Protein AF-S8DU11-F1 (afdb_monomer)

Structure (mmCIF, N/CA/C/O backbone):
data_AF-S8DU11-F1
#
_entry.id   AF-S8DU11-F1
#
loop_
_atom_site.group_PDB
_atom_site.id
_atom_site.type_symbol
_atom_site.label_atom_id
_atom_site.label_alt_id
_atom_site.label_comp_id
_atom_site.label_asym_id
_atom_site.label_entity_id
_atom_sit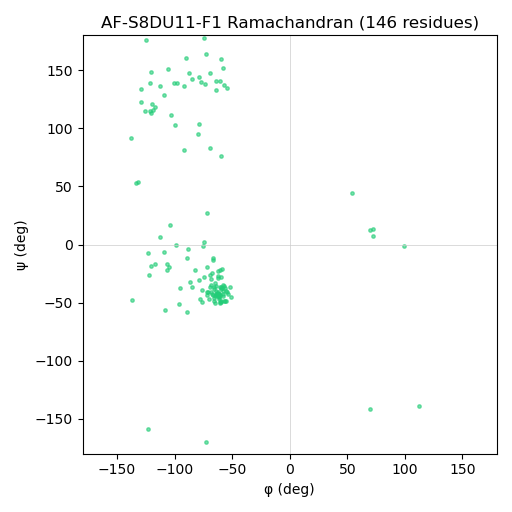e.label_seq_id
_atom_site.pdbx_PDB_ins_code
_atom_site.Cartn_x
_atom_site.Cartn_y
_atom_site.Cartn_z
_atom_site.occupancy
_atom_site.B_iso_or_equiv
_atom_site.auth_seq_id
_atom_site.auth_comp_id
_atom_site.auth_asym_id
_atom_site.auth_atom_id
_atom_site.pdbx_PDB_model_num
ATOM 1 N N . GLN A 1 1 ? -20.259 3.352 10.388 1.00 90.50 1 GLN A N 1
ATOM 2 C CA . GLN A 1 1 ? -21.588 3.498 11.006 1.00 90.50 1 GLN A CA 1
ATOM 3 C C . GLN A 1 1 ? -22.493 2.358 10.574 1.00 90.50 1 GLN A C 1
ATOM 5 O O . GLN A 1 1 ? -22.734 1.490 11.391 1.00 90.50 1 GLN A O 1
ATOM 10 N N . GLU A 1 2 ? -22.847 2.263 9.291 1.00 96.56 2 GLU A N 1
ATOM 11 C CA . GLU A 1 2 ? -23.735 1.208 8.767 1.00 96.56 2 GLU A CA 1
ATOM 12 C C . GLU A 1 2 ? -23.314 -0.216 9.162 1.00 96.56 2 GLU A C 1
ATOM 14 O O . GLU A 1 2 ? -24.133 -0.987 9.644 1.00 96.56 2 GLU A O 1
ATOM 19 N N . LEU A 1 3 ? -22.019 -0.550 9.061 1.00 96.88 3 LEU A N 1
ATOM 20 C CA . LEU A 1 3 ? -21.511 -1.850 9.525 1.00 96.88 3 LEU A CA 1
ATOM 21 C C . LEU A 1 3 ? -21.788 -2.094 11.016 1.00 96.88 3 LEU A C 1
ATOM 23 O O . LEU A 1 3 ? -22.135 -3.206 11.402 1.00 96.88 3 LEU A O 1
ATOM 27 N N . TYR A 1 4 ? -21.644 -1.071 11.859 1.00 97.44 4 TYR A N 1
ATOM 28 C CA . TYR A 1 4 ? -21.945 -1.166 13.287 1.00 97.44 4 TYR A CA 1
ATOM 29 C C . TYR A 1 4 ? -23.446 -1.341 13.536 1.00 97.44 4 TYR A C 1
ATOM 31 O O . TYR A 1 4 ? -23.832 -2.168 14.367 1.00 97.44 4 TYR A O 1
ATOM 39 N N . ASP A 1 5 ? -24.282 -0.621 12.791 1.00 97.19 5 ASP A N 1
ATOM 40 C CA . ASP A 1 5 ? -25.741 -0.733 12.872 1.00 97.19 5 ASP A CA 1
ATOM 41 C C . ASP A 1 5 ? -26.214 -2.123 12.410 1.00 97.19 5 ASP A C 1
ATOM 43 O O . ASP A 1 5 ? -27.122 -2.698 13.004 1.00 97.19 5 ASP A O 1
ATOM 47 N N . ALA A 1 6 ? -25.510 -2.727 11.448 1.00 98.12 6 ALA A N 1
ATOM 48 C CA . ALA A 1 6 ? -25.681 -4.116 11.018 1.00 98.12 6 ALA A CA 1
ATOM 49 C C . ALA A 1 6 ? -25.105 -5.162 12.003 1.00 98.12 6 ALA A C 1
ATOM 51 O O . ALA A 1 6 ? -25.139 -6.359 11.727 1.00 98.12 6 ALA A O 1
ATOM 52 N N . GLY A 1 7 ? -24.564 -4.740 13.151 1.00 97.75 7 GLY A N 1
ATOM 53 C CA . GLY A 1 7 ? -24.076 -5.628 14.213 1.00 97.75 7 GLY A CA 1
ATOM 54 C C . GLY A 1 7 ? -22.562 -5.856 14.240 1.00 97.75 7 GLY A C 1
ATOM 55 O O . GLY A 1 7 ? -22.065 -6.514 15.154 1.00 97.75 7 GLY A O 1
ATOM 56 N N . CYS A 1 8 ? -21.790 -5.286 13.310 1.00 97.50 8 CYS A N 1
ATOM 57 C CA . CYS A 1 8 ? -20.333 -5.383 13.349 1.00 97.50 8 CYS A CA 1
ATOM 58 C C . CYS A 1 8 ? -19.779 -4.681 14.598 1.00 97.50 8 CYS A C 1
ATOM 60 O O . CYS A 1 8 ? -20.158 -3.555 14.936 1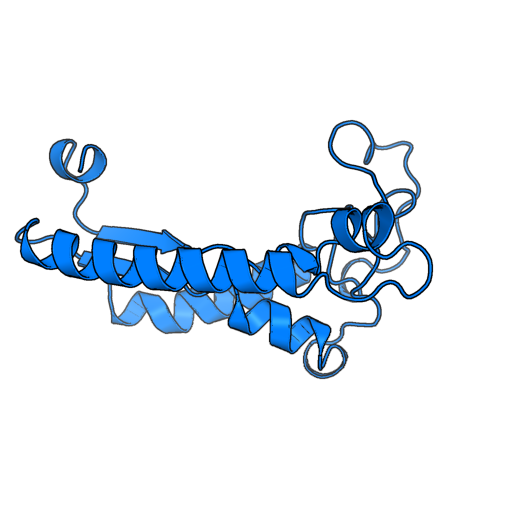.00 97.50 8 CYS A O 1
ATOM 62 N N . ARG A 1 9 ? -18.867 -5.343 15.312 1.00 96.62 9 ARG A N 1
ATOM 63 C CA . ARG A 1 9 ? -18.194 -4.767 16.487 1.00 96.62 9 ARG A CA 1
ATOM 64 C C . ARG A 1 9 ? -16.686 -4.701 16.347 1.00 96.62 9 ARG A C 1
ATOM 66 O O . ARG A 1 9 ? -16.087 -3.901 17.041 1.00 96.62 9 ARG A O 1
ATOM 73 N N . LYS A 1 10 ? -16.076 -5.454 15.434 1.00 96.38 10 LYS A N 1
ATOM 74 C CA . LYS A 1 10 ? -14.632 -5.412 15.180 1.00 96.38 10 LYS A CA 1
ATOM 75 C C . LYS A 1 10 ? -14.396 -4.981 13.742 1.00 96.38 10 LYS A C 1
ATOM 77 O O . LYS A 1 10 ? -14.801 -5.677 12.818 1.00 96.38 10 LYS A O 1
ATOM 82 N N . MET A 1 11 ? -13.778 -3.822 13.561 1.00 95.56 11 MET A N 1
ATOM 83 C CA . MET A 1 11 ? -13.565 -3.198 12.261 1.00 95.56 11 MET A CA 1
ATOM 84 C C . MET A 1 11 ? -12.102 -2.811 12.114 1.00 95.56 11 MET A C 1
ATOM 86 O O . MET A 1 11 ? -11.497 -2.218 13.004 1.00 95.56 11 MET A O 1
ATOM 90 N N . VAL A 1 12 ? -11.544 -3.136 10.959 1.00 95.19 12 VAL A N 1
ATOM 91 C CA . VAL A 1 12 ? -10.175 -2.800 10.591 1.00 95.19 12 VAL A CA 1
ATOM 92 C C . VAL A 1 12 ? -10.260 -1.927 9.350 1.00 95.19 12 VAL A C 1
ATOM 94 O O . VAL A 1 12 ? -10.837 -2.339 8.347 1.00 95.19 12 VAL A O 1
ATOM 97 N N . V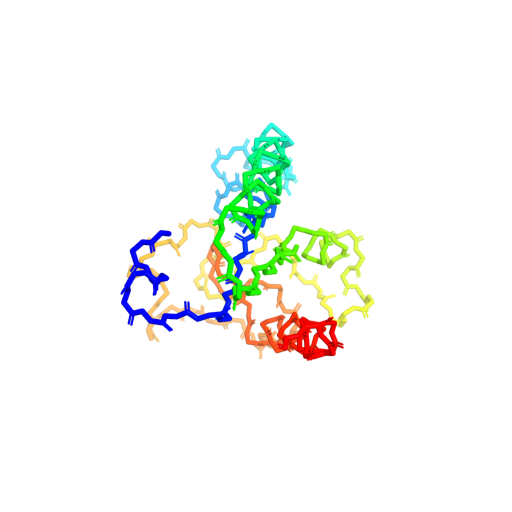AL A 1 13 ? -9.734 -0.708 9.429 1.00 96.50 13 VAL A N 1
ATOM 98 C CA . VAL A 1 13 ? -9.846 0.292 8.364 1.00 96.50 13 VAL A CA 1
ATOM 99 C C . VAL A 1 13 ? -8.450 0.693 7.915 1.00 96.50 13 VAL A C 1
ATOM 101 O O . VAL A 1 13 ? -7.675 1.264 8.686 1.00 96.50 13 VAL A O 1
ATOM 104 N N . ALA A 1 14 ? -8.120 0.378 6.667 1.00 95.94 14 ALA A N 1
ATOM 105 C CA . ALA A 1 14 ? -6.846 0.747 6.072 1.00 95.94 14 ALA A CA 1
ATOM 106 C C . ALA A 1 14 ? -6.828 2.212 5.621 1.00 95.94 14 ALA A C 1
ATOM 108 O O . ALA A 1 14 ? -7.833 2.747 5.151 1.00 95.94 14 ALA A O 1
ATOM 109 N N . GLY A 1 15 ? -5.668 2.851 5.774 1.00 97.19 15 GLY A N 1
ATOM 110 C CA . GLY A 1 15 ? -5.365 4.118 5.112 1.00 97.19 15 GLY A CA 1
ATOM 111 C C . GLY A 1 15 ? -5.112 3.951 3.613 1.00 97.19 15 GLY A C 1
ATOM 112 O O . GLY A 1 15 ? -5.316 2.885 3.041 1.00 97.19 15 GLY A O 1
ATOM 113 N N . LEU A 1 16 ? -4.628 5.011 2.980 1.00 98.00 16 LEU A N 1
ATOM 114 C CA . LEU A 1 16 ? -4.104 5.001 1.622 1.00 98.00 16 LEU A CA 1
ATOM 115 C C . LEU A 1 16 ? -2.625 4.579 1.607 1.00 98.00 16 LEU A C 1
ATOM 117 O O . LEU A 1 16 ? -1.869 4.989 2.497 1.00 98.00 16 LEU A O 1
ATOM 121 N N . PRO A 1 17 ? -2.198 3.803 0.595 1.00 97.19 17 PRO A N 1
ATOM 122 C CA . PRO A 1 17 ? -0.790 3.490 0.346 1.00 97.19 17 PRO A CA 1
ATOM 123 C C . PRO A 1 17 ? -0.051 4.702 -0.266 1.00 97.19 17 PRO A C 1
ATOM 125 O O . PRO A 1 17 ? -0.686 5.731 -0.517 1.00 97.19 17 PRO A O 1
ATOM 128 N N . PRO A 1 18 ? 1.273 4.635 -0.525 1.00 97.81 18 PRO A N 1
ATOM 129 C CA . PRO A 1 18 ? 1.991 5.700 -1.231 1.00 97.81 18 PRO A CA 1
ATOM 130 C C . PRO A 1 18 ? 1.588 5.772 -2.709 1.00 97.81 18 PRO A C 1
ATOM 132 O O . PRO A 1 18 ? 2.246 5.206 -3.583 1.00 97.81 18 PRO A O 1
ATOM 135 N N . LEU A 1 19 ? 0.479 6.462 -2.984 1.00 97.00 19 LEU A N 1
ATOM 136 C CA . LEU A 1 19 ? -0.120 6.568 -4.318 1.00 97.00 19 LEU A CA 1
ATOM 137 C C . LEU A 1 19 ? 0.874 7.085 -5.365 1.00 97.00 19 LEU A C 1
ATOM 139 O O . LEU A 1 19 ? 0.945 6.536 -6.461 1.00 97.00 19 LEU A O 1
ATOM 143 N N . GLY A 1 20 ? 1.694 8.076 -5.004 1.00 97.50 20 GLY A N 1
ATOM 144 C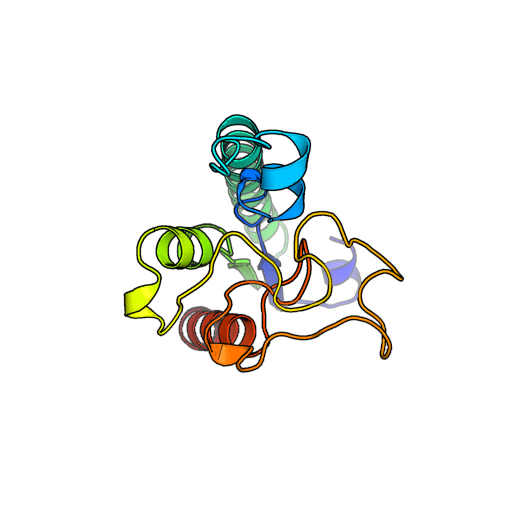 CA . GLY A 1 20 ? 2.668 8.692 -5.906 1.00 97.50 20 GLY A CA 1
ATOM 145 C C . GLY A 1 20 ? 3.796 7.767 -6.348 1.00 97.50 20 GLY A C 1
ATOM 146 O O . GLY A 1 20 ? 4.516 8.099 -7.284 1.00 97.50 20 GLY A O 1
ATOM 147 N N . CYS A 1 21 ? 3.956 6.614 -5.700 1.00 97.50 21 CYS A N 1
ATOM 148 C CA . CYS A 1 21 ? 4.967 5.625 -6.051 1.00 97.50 21 CYS A CA 1
ATOM 149 C C . CYS A 1 21 ? 4.429 4.464 -6.900 1.00 97.50 21 CYS A C 1
ATOM 151 O O . CYS A 1 21 ? 5.196 3.569 -7.248 1.00 97.50 21 CYS A O 1
ATOM 153 N N . MET A 1 22 ? 3.133 4.440 -7.227 1.00 95.62 22 MET A N 1
ATOM 154 C CA . MET A 1 22 ? 2.578 3.405 -8.104 1.00 95.62 22 MET A CA 1
ATOM 155 C C . MET A 1 22 ? 3.184 3.514 -9.511 1.00 95.62 22 MET A C 1
ATOM 157 O O . MET A 1 22 ? 3.311 4.637 -10.011 1.00 95.62 22 MET A O 1
ATOM 161 N N . PRO A 1 23 ? 3.492 2.396 -10.199 1.00 94.94 23 PRO A N 1
ATOM 162 C CA . PRO A 1 23 ? 4.106 2.441 -11.525 1.00 94.94 23 PRO A CA 1
ATOM 163 C C . PRO A 1 23 ? 3.363 3.327 -12.532 1.00 94.94 23 PRO A C 1
ATOM 165 O O . PRO A 1 23 ? 4.019 4.034 -13.298 1.00 94.94 23 PRO A O 1
ATOM 168 N N . ILE A 1 24 ? 2.024 3.358 -12.487 1.00 93.06 24 ILE A N 1
ATOM 169 C CA . ILE A 1 24 ? 1.205 4.244 -13.329 1.00 93.06 24 ILE A CA 1
ATOM 170 C C . ILE A 1 24 ? 1.487 5.728 -13.082 1.00 93.06 24 ILE A C 1
ATOM 172 O O . ILE A 1 24 ? 1.645 6.490 -14.035 1.00 93.06 24 ILE A O 1
ATOM 176 N N . GLN A 1 25 ? 1.637 6.139 -11.821 1.00 94.75 25 GLN A N 1
ATOM 177 C CA . GLN A 1 25 ? 1.936 7.527 -11.466 1.00 94.75 25 GLN A CA 1
ATOM 178 C C . GLN A 1 25 ? 3.361 7.892 -11.863 1.00 94.75 25 GLN A C 1
ATOM 180 O O . GLN A 1 25 ? 3.584 8.946 -12.457 1.00 94.75 25 GLN A O 1
ATOM 185 N N . LEU A 1 26 ? 4.311 6.975 -11.654 1.00 95.00 26 LEU A N 1
ATOM 186 C CA . LEU A 1 26 ? 5.673 7.142 -12.155 1.00 95.00 26 LEU A CA 1
ATOM 187 C C . LEU A 1 26 ? 5.685 7.322 -13.680 1.00 95.00 26 LEU A C 1
ATOM 189 O O . LEU A 1 26 ? 6.525 8.046 -14.197 1.00 95.00 26 LEU A O 1
ATOM 193 N N . THR A 1 27 ? 4.785 6.667 -14.421 1.00 92.88 27 THR A N 1
ATOM 194 C CA . THR A 1 27 ? 4.755 6.759 -15.892 1.00 92.88 27 THR A CA 1
ATOM 195 C C . THR A 1 27 ? 4.157 8.070 -16.353 1.00 92.88 27 THR A C 1
ATOM 197 O O . THR A 1 27 ? 4.734 8.740 -17.200 1.00 92.88 27 THR A O 1
ATOM 200 N N . VAL A 1 28 ? 2.999 8.427 -15.807 1.00 93.06 28 VAL A N 1
ATOM 201 C CA . VAL A 1 28 ? 2.230 9.582 -16.276 1.00 93.06 28 VAL A CA 1
ATOM 202 C C . VAL A 1 28 ? 2.852 10.890 -15.793 1.00 93.06 28 VAL A C 1
ATOM 204 O O . VAL A 1 28 ? 2.905 11.860 -16.543 1.00 93.06 28 VAL A O 1
ATOM 207 N N . MET A 1 29 ? 3.349 10.917 -14.556 1.00 95.00 29 MET A N 1
ATOM 208 C CA . MET A 1 29 ? 3.747 12.154 -13.878 1.00 95.00 29 MET A CA 1
ATOM 209 C C . MET A 1 29 ? 5.267 12.330 -13.772 1.00 95.00 29 MET A C 1
ATOM 211 O O . MET A 1 29 ? 5.736 13.455 -13.622 1.00 95.00 29 MET A O 1
ATOM 215 N N . SER A 1 30 ? 6.047 11.244 -13.852 1.00 93.06 30 SER A N 1
ATOM 216 C CA . SER A 1 30 ? 7.520 11.269 -13.809 1.00 93.06 30 SER A CA 1
ATOM 217 C C . SER A 1 30 ? 8.143 10.397 -14.918 1.00 93.06 30 SER A C 1
ATOM 219 O O . SER A 1 30 ? 8.974 9.528 -14.639 1.00 93.06 30 SER A O 1
ATOM 221 N N . PRO A 1 31 ? 7.762 10.589 -16.200 1.00 90.75 31 PRO A N 1
ATOM 222 C CA . PRO A 1 31 ? 8.103 9.662 -17.286 1.00 90.75 31 PRO A CA 1
ATOM 223 C C . PRO A 1 31 ? 9.612 9.478 -17.501 1.00 90.75 31 PRO A C 1
ATOM 225 O O . PRO A 1 31 ? 10.036 8.421 -17.962 1.00 90.75 31 PRO A O 1
ATOM 228 N N . VAL A 1 32 ? 10.418 10.490 -17.160 1.00 90.69 32 VAL A N 1
ATOM 229 C CA . VAL A 1 32 ? 11.878 10.476 -17.343 1.00 90.69 32 VAL A CA 1
ATOM 230 C C . VAL A 1 32 ? 12.592 9.901 -16.119 1.00 90.69 32 VAL A C 1
ATOM 232 O O . VAL A 1 32 ? 13.324 8.923 -16.237 1.00 90.69 32 VAL A O 1
ATOM 235 N N . LEU A 1 33 ? 12.384 10.494 -14.938 1.00 92.75 33 LEU A N 1
ATOM 236 C CA . LEU A 1 33 ? 13.125 10.130 -13.723 1.00 92.75 33 LEU A CA 1
ATOM 237 C C . LEU A 1 33 ? 12.550 8.896 -13.016 1.00 92.75 33 LEU A C 1
ATOM 239 O O . LEU A 1 33 ? 13.264 8.216 -12.275 1.00 92.75 33 LEU A O 1
ATOM 243 N N . ARG A 1 34 ? 11.274 8.566 -13.266 1.00 93.94 34 ARG A N 1
ATOM 244 C CA . ARG A 1 34 ? 10.569 7.445 -12.624 1.00 93.94 34 ARG A CA 1
ATOM 245 C C . ARG A 1 34 ? 10.656 7.545 -11.099 1.00 93.94 34 ARG A C 1
ATOM 247 O O . ARG A 1 34 ? 10.982 6.571 -10.415 1.00 93.94 34 ARG A O 1
ATOM 254 N N . GLU A 1 35 ? 10.435 8.745 -10.579 1.00 95.50 35 GLU A N 1
ATOM 255 C CA . GLU A 1 35 ? 10.473 9.063 -9.150 1.00 95.50 35 GLU A CA 1
ATOM 256 C C . GLU A 1 35 ? 9.070 9.258 -8.593 1.00 95.50 35 GLU A C 1
ATOM 258 O O . GLU A 1 35 ? 8.157 9.659 -9.320 1.00 95.50 35 GLU A O 1
ATOM 263 N N . CYS A 1 36 ? 8.907 8.958 -7.303 1.00 97.56 36 CYS A N 1
ATOM 264 C CA . CYS A 1 36 ? 7.626 9.106 -6.634 1.00 97.56 36 CYS A CA 1
ATOM 265 C C . CYS A 1 36 ? 7.111 10.544 -6.737 1.00 97.56 36 CYS A C 1
ATOM 267 O O . CYS A 1 36 ? 7.842 11.513 -6.537 1.00 97.56 36 CYS A O 1
ATOM 269 N N . VAL A 1 37 ? 5.816 10.677 -7.005 1.00 97.75 37 VAL A N 1
ATOM 270 C CA . VAL A 1 37 ? 5.139 11.972 -7.062 1.00 97.75 37 VAL A CA 1
ATOM 271 C C . VAL A 1 37 ? 4.833 12.429 -5.636 1.00 97.75 37 VAL A C 1
ATOM 273 O O . VAL A 1 37 ? 3.828 12.038 -5.038 1.00 97.75 37 VAL A O 1
ATOM 276 N N . GLU A 1 38 ? 5.713 13.251 -5.065 1.00 97.69 38 GLU A N 1
ATOM 277 C CA . GLU A 1 38 ? 5.647 13.615 -3.641 1.00 97.69 38 GLU A CA 1
ATOM 278 C C . GLU A 1 38 ? 4.369 14.362 -3.240 1.00 97.69 38 GLU A C 1
ATOM 280 O O . GLU A 1 38 ? 3.892 14.211 -2.114 1.00 97.69 38 GLU A O 1
ATOM 285 N N . THR A 1 39 ? 3.754 15.117 -4.152 1.00 97.88 39 THR A N 1
ATOM 286 C CA . THR A 1 39 ? 2.462 15.771 -3.891 1.00 97.88 39 THR A CA 1
ATOM 287 C C . THR A 1 39 ? 1.347 14.749 -3.658 1.00 97.88 39 THR A C 1
ATOM 289 O O . THR A 1 39 ? 0.609 14.869 -2.686 1.00 97.88 39 THR A O 1
ATOM 292 N N . GLN A 1 40 ? 1.287 13.673 -4.449 1.00 98.12 40 GLN A N 1
ATOM 293 C CA . GLN A 1 40 ? 0.300 12.599 -4.273 1.00 98.12 40 GLN A CA 1
ATOM 294 C C . GLN A 1 40 ? 0.552 11.781 -2.999 1.00 98.12 40 GLN A C 1
ATOM 296 O O . GLN A 1 40 ? -0.386 11.372 -2.312 1.00 98.12 40 GLN A O 1
ATOM 301 N N . ASN A 1 41 ? 1.821 11.556 -2.646 1.00 98.38 41 ASN A N 1
ATOM 302 C CA . ASN A 1 41 ? 2.164 10.940 -1.363 1.00 98.38 41 ASN A CA 1
ATOM 303 C C . ASN A 1 41 ? 1.778 11.845 -0.184 1.00 98.38 41 ASN A C 1
ATOM 305 O O . ASN A 1 41 ? 1.279 11.351 0.826 1.00 98.38 41 ASN A O 1
ATOM 309 N N . SER A 1 42 ? 1.948 13.161 -0.322 1.00 98.44 42 SER A N 1
ATOM 310 C CA . SER A 1 42 ? 1.522 14.143 0.681 1.00 98.44 42 SER A CA 1
ATOM 311 C C . SER A 1 42 ? 0.002 14.147 0.860 1.00 98.44 42 SER A C 1
ATOM 313 O O . SER A 1 42 ? -0.475 14.175 1.996 1.00 98.44 42 SER A O 1
ATOM 315 N N . ASP A 1 43 ? -0.761 14.022 -0.228 1.00 98.38 43 ASP A N 1
ATOM 316 C CA . ASP A 1 43 ? -2.219 13.873 -0.174 1.00 98.38 43 ASP A CA 1
ATOM 317 C C . ASP A 1 43 ? -2.630 12.590 0.561 1.00 98.38 43 ASP A C 1
ATOM 319 O O . ASP A 1 43 ? -3.501 12.630 1.436 1.00 98.38 43 ASP A O 1
ATOM 323 N N . ALA A 1 44 ? -1.963 11.463 0.283 1.00 98.44 44 ALA A N 1
ATOM 324 C CA . ALA A 1 44 ? -2.196 10.204 0.991 1.00 98.44 44 ALA A CA 1
ATOM 325 C C . ALA A 1 44 ? -1.900 10.330 2.498 1.00 98.44 44 ALA A C 1
ATOM 327 O O . ALA A 1 44 ? -2.705 9.902 3.329 1.00 98.44 44 ALA A O 1
ATOM 328 N N . VAL A 1 45 ? -0.794 10.982 2.874 1.00 98.50 45 VAL A N 1
ATOM 329 C CA . VAL A 1 45 ? -0.452 11.270 4.279 1.00 98.50 45 VAL A CA 1
ATOM 330 C C . VAL A 1 45 ? -1.511 12.163 4.933 1.00 98.50 45 VAL A C 1
ATOM 332 O O . VAL A 1 45 ? -1.973 11.873 6.042 1.00 98.50 45 VAL A O 1
ATOM 335 N N . GLY A 1 46 ? -1.948 13.219 4.245 1.00 98.62 46 GLY A N 1
ATOM 336 C CA . GLY A 1 46 ? -2.990 14.127 4.719 1.00 98.62 46 GLY A CA 1
ATOM 337 C C . GLY A 1 46 ? -4.332 13.422 4.936 1.00 98.62 46 GLY A C 1
ATOM 338 O O . GLY A 1 46 ? -4.966 13.605 5.981 1.00 98.62 46 GLY A O 1
ATOM 339 N N . TYR A 1 47 ? -4.745 12.578 3.988 1.00 98.69 47 TYR A N 1
ATOM 340 C CA . TYR A 1 47 ? -5.928 11.726 4.112 1.00 98.69 47 TYR A CA 1
ATOM 341 C C . TYR A 1 47 ? -5.805 10.780 5.311 1.00 98.69 47 TYR A C 1
ATOM 343 O O . TYR A 1 47 ? -6.689 10.757 6.167 1.00 98.69 47 TYR A O 1
ATOM 351 N N . ASN A 1 48 ? -4.682 10.068 5.437 1.00 98.69 48 ASN A N 1
ATOM 352 C CA . ASN A 1 48 ? -4.438 9.117 6.524 1.00 98.69 48 ASN A CA 1
ATOM 353 C C . ASN A 1 48 ? -4.494 9.779 7.904 1.00 98.69 48 ASN A C 1
ATOM 355 O O . ASN A 1 48 ? -5.046 9.208 8.846 1.00 98.69 48 ASN A O 1
ATOM 359 N N . ALA A 1 49 ? -3.979 11.003 8.034 1.00 98.56 49 ALA A N 1
ATOM 360 C CA . ALA A 1 49 ? -4.053 11.767 9.276 1.00 98.56 49 ALA A CA 1
ATOM 361 C C . ALA A 1 49 ? -5.487 12.210 9.619 1.00 98.56 49 ALA A C 1
ATOM 363 O O . ALA A 1 49 ? -5.846 12.305 10.796 1.00 98.56 49 ALA A O 1
ATOM 364 N N . LYS A 1 50 ? -6.318 12.524 8.616 1.00 98.62 50 LYS A N 1
ATOM 365 C CA . LYS A 1 50 ? -7.745 12.833 8.821 1.00 98.62 50 LYS A CA 1
ATOM 366 C C . LYS A 1 50 ? -8.532 11.571 9.179 1.00 98.62 50 LYS A C 1
ATOM 368 O O . LYS A 1 50 ? -9.314 11.602 10.126 1.00 98.62 50 LYS A O 1
ATOM 373 N N . LEU A 1 51 ? -8.267 10.460 8.491 1.00 98.56 51 LEU A N 1
ATOM 374 C CA . LEU A 1 51 ? -8.896 9.168 8.749 1.00 98.56 51 LEU A CA 1
ATOM 375 C C . LEU A 1 51 ? -8.624 8.688 10.178 1.00 98.56 51 LEU A C 1
ATOM 377 O O . LEU A 1 51 ? -9.561 8.355 10.889 1.00 98.56 51 LEU A O 1
ATOM 381 N N . GLN A 1 52 ? -7.372 8.715 10.642 1.00 98.38 52 GLN A N 1
ATOM 382 C CA . GLN A 1 52 ? -7.034 8.314 12.014 1.00 98.38 52 GLN A CA 1
ATOM 383 C C . GLN A 1 52 ? -7.789 9.131 13.075 1.00 98.38 52 GLN A C 1
ATOM 385 O O . GLN A 1 52 ? -8.311 8.567 14.041 1.00 98.38 52 GLN A O 1
ATOM 390 N N . ARG A 1 53 ? -7.894 10.453 12.879 1.00 98.38 53 ARG A N 1
ATOM 391 C CA . ARG A 1 53 ? -8.681 11.338 13.754 1.00 98.38 53 ARG A CA 1
ATOM 392 C C . ARG A 1 53 ? -10.160 10.958 13.755 1.00 98.38 53 ARG A C 1
ATOM 394 O O . ARG A 1 53 ? -10.737 10.810 14.830 1.00 98.38 53 ARG A O 1
ATOM 401 N N . LEU A 1 54 ? -10.740 10.744 12.575 1.00 97.88 54 LEU A N 1
ATOM 402 C CA . LEU A 1 54 ? -12.132 10.322 12.436 1.00 97.88 54 LEU A CA 1
ATOM 403 C C . LEU A 1 54 ? -12.382 8.976 13.127 1.00 97.88 54 LEU A C 1
ATOM 405 O O . LEU A 1 54 ? -13.283 8.881 13.948 1.00 97.88 54 LEU A O 1
ATOM 409 N N . LEU A 1 55 ? -11.553 7.961 12.870 1.00 97.31 55 LEU A N 1
ATOM 410 C CA . LEU A 1 55 ? -11.702 6.633 13.475 1.00 97.31 55 LEU A CA 1
ATOM 411 C C . LEU A 1 55 ? -11.597 6.683 15.003 1.00 97.31 55 LEU A C 1
ATOM 413 O O . LEU A 1 55 ? -12.340 5.983 15.683 1.00 97.31 55 LEU A O 1
ATOM 417 N N . THR A 1 56 ? -10.736 7.549 15.544 1.00 96.44 56 THR A N 1
ATOM 418 C CA . THR A 1 56 ? -10.621 7.769 16.995 1.00 96.44 56 THR A CA 1
ATOM 419 C C . THR A 1 56 ? -11.910 8.363 17.571 1.00 96.44 56 THR A C 1
ATOM 421 O O . THR A 1 56 ? -12.403 7.911 18.602 1.00 96.44 56 THR A O 1
ATOM 424 N N . GLN A 1 57 ? -12.501 9.350 16.892 1.00 96.62 57 GLN A N 1
ATOM 425 C CA . GLN A 1 57 ? -13.788 9.928 17.288 1.00 96.62 57 GLN A CA 1
ATOM 426 C C . GLN A 1 57 ? -14.924 8.903 17.180 1.00 96.62 57 GLN A C 1
ATOM 428 O O . GLN A 1 57 ? -15.717 8.763 18.110 1.00 96.62 57 GLN A O 1
ATOM 433 N N . THR A 1 58 ? -14.973 8.142 16.086 1.00 96.19 58 THR A N 1
ATOM 434 C CA . THR A 1 58 ? -15.974 7.094 15.860 1.00 96.19 58 THR A CA 1
ATOM 435 C C . THR A 1 58 ? -15.876 5.985 16.907 1.00 96.19 58 THR A C 1
ATOM 437 O O . THR A 1 58 ? -16.899 5.575 17.448 1.00 96.19 58 THR A O 1
ATOM 440 N N . GLN A 1 59 ? -14.668 5.545 17.267 1.00 95.25 59 GLN A N 1
ATOM 441 C CA . GLN A 1 59 ? -14.433 4.567 18.336 1.00 95.25 59 GLN A CA 1
ATOM 442 C C . GLN A 1 59 ? -15.033 5.018 19.681 1.00 95.25 59 GLN A C 1
ATOM 444 O O . GLN A 1 59 ? -15.575 4.194 20.417 1.00 95.25 59 GLN A O 1
ATOM 449 N N . ASN A 1 60 ? -14.980 6.316 19.993 1.00 95.00 60 ASN A N 1
ATOM 450 C CA . ASN A 1 60 ? -15.552 6.867 21.227 1.00 95.00 60 ASN A CA 1
ATOM 451 C C . ASN A 1 60 ? -17.088 6.952 21.194 1.00 95.00 60 ASN A C 1
ATOM 453 O O . ASN A 1 60 ? -17.735 6.904 22.240 1.00 95.00 60 ASN A O 1
ATOM 457 N N . GLN A 1 61 ? -17.678 7.088 20.006 1.00 96.38 61 GLN A N 1
ATOM 458 C CA . GLN A 1 61 ? -19.129 7.177 19.818 1.00 96.38 61 GLN A CA 1
ATOM 459 C C . GLN A 1 61 ? -19.788 5.793 19.752 1.00 96.38 61 GLN A C 1
ATOM 461 O O . GLN A 1 61 ? -20.887 5.595 20.271 1.00 96.38 61 GLN A O 1
ATOM 466 N N . LEU A 1 62 ? -19.108 4.818 19.148 1.00 96.75 62 LEU A N 1
ATOM 467 C CA . LEU A 1 62 ? -19.625 3.471 18.924 1.00 96.75 62 LEU A CA 1
ATOM 468 C C . LEU A 1 62 ? -19.249 2.544 20.077 1.00 96.75 62 LEU A C 1
ATOM 470 O O . LEU A 1 62 ? -18.283 1.779 20.015 1.00 96.75 62 LEU A O 1
ATOM 474 N N . ARG A 1 63 ? -20.030 2.630 21.157 1.00 95.06 63 ARG A N 1
ATOM 475 C CA . ARG A 1 63 ? -19.821 1.838 22.377 1.00 95.06 63 ARG A CA 1
ATOM 476 C C . ARG A 1 63 ? -19.761 0.338 22.078 1.00 95.06 63 ARG A C 1
ATOM 478 O O . ARG A 1 63 ? -20.586 -0.203 21.352 1.00 95.06 63 ARG A O 1
ATOM 485 N N . GLY A 1 64 ? -18.785 -0.344 22.674 1.00 95.06 64 GLY A N 1
ATOM 486 C CA . GLY A 1 64 ? -18.593 -1.785 22.491 1.00 95.06 64 GLY A CA 1
ATOM 487 C C . GLY A 1 64 ? -18.046 -2.186 21.119 1.00 95.06 64 GLY A C 1
ATOM 488 O O . GLY A 1 64 ? -17.991 -3.378 20.827 1.00 95.06 64 GLY A O 1
ATOM 489 N N . SER A 1 65 ? -17.654 -1.227 20.274 1.00 96.56 65 SER A N 1
ATOM 490 C CA . SER A 1 65 ? -16.884 -1.514 19.065 1.00 96.56 65 SER A CA 1
ATOM 491 C C . SER A 1 65 ? -15.377 -1.473 19.328 1.00 96.56 65 SER A C 1
ATOM 493 O O . SER A 1 65 ? -14.916 -0.858 20.287 1.00 96.56 65 SER A O 1
ATOM 495 N N . THR A 1 66 ? -14.622 -2.102 18.438 1.00 96.75 66 THR A N 1
ATOM 496 C CA . THR A 1 66 ? -13.173 -2.040 18.297 1.00 96.75 66 THR A CA 1
ATOM 497 C C . THR A 1 66 ? -12.892 -1.650 16.855 1.00 96.75 66 THR A C 1
ATOM 499 O O . THR A 1 66 ? -13.215 -2.393 15.928 1.00 96.75 66 THR A O 1
ATOM 502 N N . ILE A 1 67 ? -12.314 -0.472 16.659 1.00 96.75 67 ILE A N 1
ATOM 503 C CA . ILE A 1 67 ? -11.994 0.098 15.356 1.00 96.75 67 ILE A CA 1
ATOM 504 C C . ILE A 1 67 ? -10.493 0.337 15.311 1.00 96.75 67 ILE A C 1
ATOM 506 O O . ILE A 1 67 ? -9.956 1.175 16.035 1.00 96.75 67 ILE A O 1
ATOM 510 N N . LEU A 1 68 ? -9.804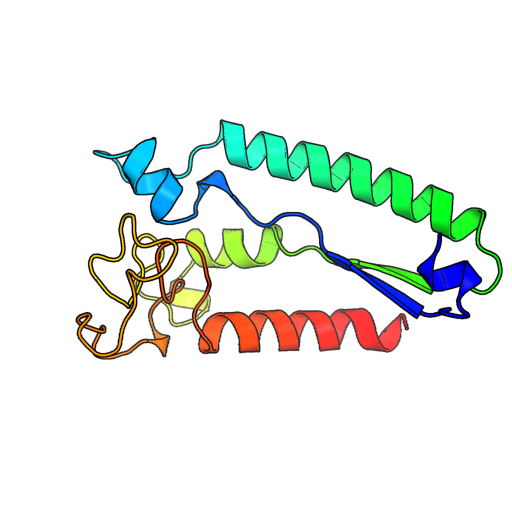 -0.408 14.453 1.00 95.56 68 LEU A N 1
ATOM 511 C CA . LEU A 1 68 ? -8.360 -0.315 14.298 1.00 95.56 68 LEU A CA 1
ATOM 512 C C . LEU A 1 68 ? -8.007 0.318 12.959 1.00 95.56 68 LEU A C 1
ATOM 514 O O . LEU A 1 68 ? -8.457 -0.128 11.906 1.00 95.56 68 LEU A O 1
ATOM 518 N N . TYR A 1 69 ? -7.153 1.335 13.010 1.00 96.12 69 TYR A N 1
ATOM 519 C CA . TYR A 1 69 ? -6.495 1.866 11.826 1.00 96.12 69 TYR A CA 1
ATOM 520 C C . TYR A 1 69 ? -5.347 0.951 11.394 1.00 96.12 69 TYR A C 1
ATOM 522 O O . TYR A 1 69 ? -4.567 0.477 12.228 1.00 96.12 69 TYR A O 1
ATOM 530 N N . VAL A 1 70 ? -5.216 0.765 10.084 1.00 95.12 70 VAL A N 1
ATOM 531 C CA . VAL A 1 70 ? -4.112 0.033 9.471 1.00 95.12 70 VAL A CA 1
ATOM 532 C C . VAL A 1 70 ? -3.297 0.946 8.579 1.00 95.12 70 VAL A C 1
ATOM 534 O O . VAL A 1 70 ? -3.773 1.457 7.566 1.00 95.12 70 VAL A O 1
ATOM 537 N N . ASP A 1 71 ? -2.031 1.090 8.949 1.00 93.88 71 ASP A N 1
ATOM 538 C CA . ASP A 1 71 ? -1.039 1.779 8.145 1.00 93.88 71 ASP A CA 1
ATOM 539 C C . ASP A 1 71 ? -0.549 0.874 7.009 1.00 93.88 71 ASP A C 1
ATOM 541 O O . ASP A 1 71 ? 0.260 -0.034 7.221 1.00 93.88 71 ASP A O 1
ATOM 545 N N . ILE A 1 72 ? -1.041 1.151 5.803 1.00 95.12 72 ILE A N 1
ATOM 546 C CA . ILE A 1 72 ? -0.545 0.560 4.556 1.00 95.12 72 ILE A CA 1
ATOM 547 C C . ILE A 1 72 ? 0.322 1.539 3.749 1.00 95.12 72 ILE A C 1
ATOM 549 O O . ILE A 1 72 ? 0.561 1.312 2.569 1.00 95.12 72 ILE A O 1
ATOM 553 N N . PHE A 1 73 ? 0.808 2.619 4.367 1.00 96.94 73 PHE A N 1
ATOM 554 C CA . PHE A 1 73 ? 1.701 3.590 3.738 1.00 96.94 73 PHE A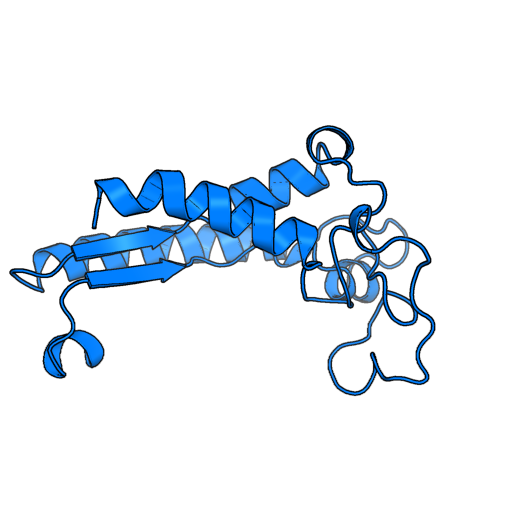 CA 1
ATOM 555 C C . PHE A 1 73 ? 3.169 3.296 4.066 1.00 96.94 73 PHE A C 1
ATOM 557 O O . PHE A 1 73 ? 4.011 3.180 3.174 1.00 96.94 73 PHE A O 1
ATOM 564 N N . THR A 1 74 ? 3.479 3.137 5.355 1.00 95.25 74 THR A N 1
ATOM 565 C CA . THR A 1 74 ? 4.867 3.080 5.842 1.00 95.25 74 THR A CA 1
ATOM 566 C C . THR A 1 74 ? 5.620 1.843 5.357 1.00 95.25 74 THR A C 1
ATOM 568 O O . THR A 1 74 ? 6.771 1.953 4.941 1.00 95.25 74 THR A O 1
ATOM 571 N N . ILE A 1 75 ? 4.989 0.662 5.395 1.00 93.50 75 ILE A N 1
ATOM 572 C CA . ILE A 1 75 ? 5.644 -0.589 4.979 1.00 93.50 75 ILE A CA 1
ATOM 573 C C . ILE A 1 75 ? 5.969 -0.561 3.475 1.00 93.50 75 ILE A C 1
ATOM 575 O O . ILE A 1 75 ? 7.130 -0.794 3.141 1.00 93.50 75 ILE A O 1
ATOM 579 N N . PRO A 1 76 ? 5.026 -0.224 2.569 1.00 95.88 76 PRO A N 1
ATOM 580 C CA . PRO A 1 76 ? 5.355 -0.076 1.152 1.00 95.88 76 PRO A CA 1
ATOM 581 C C . PRO A 1 76 ? 6.426 0.983 0.868 1.00 95.88 76 PRO A C 1
ATOM 583 O O . PRO A 1 76 ? 7.288 0.748 0.028 1.00 95.88 76 PRO A O 1
ATOM 586 N N . ILE A 1 77 ? 6.441 2.116 1.582 1.00 97.00 77 ILE A N 1
ATOM 587 C CA . ILE A 1 77 ? 7.520 3.106 1.426 1.00 97.00 77 ILE A CA 1
ATOM 588 C C . ILE A 1 77 ? 8.889 2.544 1.823 1.00 97.00 77 ILE A C 1
ATOM 590 O O . ILE A 1 77 ? 9.865 2.800 1.118 1.00 97.00 77 ILE A O 1
ATOM 594 N N . ASP A 1 78 ? 8.985 1.776 2.912 1.00 97.19 78 ASP A N 1
ATOM 595 C CA . ASP A 1 78 ? 10.252 1.135 3.294 1.00 97.19 78 ASP A CA 1
ATOM 596 C C . ASP A 1 78 ? 10.684 0.089 2.255 1.00 97.19 78 ASP A C 1
ATOM 598 O O . ASP A 1 78 ? 11.864 -0.004 1.937 1.00 97.19 78 ASP A O 1
ATOM 602 N N . MET A 1 79 ? 9.740 -0.644 1.653 1.00 96.94 79 MET A N 1
ATOM 603 C CA . MET A 1 79 ? 10.032 -1.556 0.538 1.00 96.94 79 MET A CA 1
ATOM 604 C C . MET A 1 79 ? 10.579 -0.822 -0.690 1.00 96.94 79 MET A C 1
ATOM 606 O O . MET A 1 79 ? 11.517 -1.303 -1.313 1.00 96.94 79 MET A O 1
ATOM 610 N N . ILE A 1 80 ? 10.035 0.351 -1.023 1.00 97.31 80 ILE A N 1
ATOM 611 C CA . ILE A 1 80 ? 10.504 1.159 -2.160 1.00 97.31 80 ILE A CA 1
ATOM 612 C C . ILE A 1 80 ? 11.909 1.706 -1.904 1.00 97.31 80 ILE A C 1
ATOM 614 O O . ILE A 1 80 ? 12.748 1.690 -2.803 1.00 97.31 80 ILE A O 1
ATOM 618 N N . LYS A 1 81 ? 12.168 2.197 -0.685 1.00 97.25 81 LYS A N 1
ATOM 619 C CA . LYS A 1 81 ? 13.451 2.812 -0.308 1.00 97.25 81 LYS A CA 1
ATOM 620 C C . LYS A 1 81 ? 14.547 1.786 -0.016 1.00 97.25 81 LYS A C 1
ATOM 622 O O . LYS A 1 81 ? 15.716 2.067 -0.258 1.00 97.25 81 LYS A O 1
ATOM 627 N N . SER A 1 82 ? 14.168 0.612 0.483 1.00 97.56 82 SER A N 1
ATOM 628 C CA . SER A 1 82 ? 15.075 -0.441 0.949 1.00 97.56 82 SER A CA 1
ATOM 629 C C . SER A 1 82 ? 14.695 -1.823 0.380 1.00 97.56 82 SER A C 1
ATOM 631 O O . SER A 1 82 ? 14.526 -2.772 1.151 1.00 97.56 82 SER A O 1
ATOM 633 N N . PRO A 1 83 ? 14.564 -1.996 -0.950 1.00 97.25 83 PRO A N 1
ATOM 634 C CA . PRO A 1 83 ? 13.969 -3.197 -1.555 1.00 97.25 83 PRO A CA 1
ATOM 635 C C . PRO A 1 83 ? 14.695 -4.497 -1.202 1.00 97.25 83 PRO A C 1
ATOM 637 O O . PRO A 1 83 ? 14.061 -5.516 -0.923 1.00 97.25 83 PRO A O 1
ATOM 640 N N . HIS A 1 84 ? 16.024 -4.452 -1.096 1.00 96.94 84 HIS A N 1
ATOM 641 C CA . HIS A 1 84 ? 16.841 -5.623 -0.777 1.00 96.94 84 HIS A CA 1
ATOM 642 C C . HIS A 1 84 ? 16.549 -6.225 0.604 1.00 96.94 84 HIS A C 1
ATOM 644 O O . HIS A 1 84 ? 16.680 -7.435 0.775 1.00 96.94 84 HIS A O 1
ATOM 650 N N . LYS A 1 85 ? 16.076 -5.426 1.574 1.00 96.56 85 LYS A N 1
ATOM 651 C CA . LYS A 1 85 ? 15.628 -5.916 2.893 1.00 96.56 85 LYS A CA 1
ATOM 652 C C . LYS A 1 85 ? 14.455 -6.897 2.782 1.00 96.56 85 LYS A C 1
ATOM 654 O O . LYS A 1 85 ? 14.221 -7.689 3.690 1.00 96.56 85 LYS A O 1
ATOM 659 N N . TYR A 1 86 ? 13.727 -6.825 1.673 1.00 96.12 86 TYR A N 1
ATOM 660 C CA . TYR A 1 86 ? 12.523 -7.594 1.390 1.00 96.12 86 TYR A CA 1
ATOM 661 C C . TYR A 1 86 ? 12.720 -8.608 0.254 1.00 96.12 86 TYR A C 1
ATOM 663 O O . TYR A 1 86 ? 11.751 -9.230 -0.164 1.00 96.12 86 TYR A O 1
ATOM 671 N N . GLY A 1 87 ? 13.949 -8.773 -0.254 1.00 96.50 87 GLY A N 1
ATOM 672 C CA . GLY A 1 87 ? 14.228 -9.635 -1.408 1.00 96.50 87 GLY A CA 1
ATOM 673 C C . GLY A 1 87 ? 13.737 -9.072 -2.747 1.00 96.50 87 GLY A C 1
ATOM 674 O O . GLY A 1 87 ? 13.697 -9.803 -3.734 1.00 96.50 87 GLY A O 1
ATOM 675 N N . LEU A 1 88 ? 13.374 -7.787 -2.794 1.00 98.00 88 LEU A N 1
ATOM 676 C CA . LEU A 1 88 ? 12.897 -7.118 -4.001 1.00 98.00 88 LEU A CA 1
ATOM 677 C C . LEU A 1 88 ? 14.072 -6.558 -4.812 1.00 98.00 88 LEU A C 1
ATOM 679 O O . LEU A 1 88 ? 15.083 -6.117 -4.254 1.00 98.00 88 LEU A O 1
ATOM 683 N N . VAL A 1 89 ? 13.913 -6.550 -6.134 1.00 97.31 89 VAL A N 1
ATOM 684 C CA . VAL A 1 89 ? 14.875 -5.990 -7.100 1.00 97.31 89 VAL A CA 1
ATOM 685 C C . VAL A 1 89 ? 14.254 -4.909 -7.983 1.00 97.31 89 VAL A C 1
ATOM 687 O O . VAL A 1 89 ? 14.966 -4.016 -8.429 1.00 97.31 89 VAL A O 1
ATOM 690 N N . GLU A 1 90 ? 12.936 -4.950 -8.203 1.00 97.12 90 GLU A N 1
ATOM 691 C CA . GLU A 1 90 ? 12.204 -3.980 -9.022 1.00 97.12 90 GLU A CA 1
ATOM 692 C C . GLU A 1 90 ? 10.995 -3.442 -8.245 1.00 97.12 90 GLU A C 1
ATOM 694 O O . GLU A 1 90 ? 10.135 -4.198 -7.789 1.00 97.12 90 GLU A O 1
ATOM 699 N N . THR A 1 91 ? 10.938 -2.121 -8.073 1.00 97.06 91 THR A N 1
ATOM 700 C CA . THR A 1 91 ? 9.886 -1.419 -7.312 1.00 97.06 91 THR A CA 1
ATOM 701 C C . THR A 1 91 ? 9.153 -0.363 -8.125 1.00 97.06 91 THR A C 1
ATOM 703 O O . THR A 1 91 ? 8.172 0.205 -7.659 1.00 97.06 91 THR A O 1
ATOM 706 N N . LYS A 1 92 ? 9.615 -0.080 -9.340 1.00 95.69 92 LYS A N 1
ATOM 707 C CA . LYS A 1 92 ? 9.105 0.982 -10.199 1.00 95.69 92 LYS A CA 1
ATOM 708 C C . LYS A 1 92 ? 8.259 0.442 -11.339 1.00 95.69 92 LYS A C 1
ATOM 710 O O . LYS A 1 92 ? 7.524 1.229 -11.923 1.00 95.69 92 LYS A O 1
ATOM 715 N N . LYS A 1 93 ? 8.361 -0.837 -11.703 1.00 94.06 93 LYS A N 1
ATOM 716 C CA . LYS A 1 93 ? 7.576 -1.458 -12.783 1.00 94.06 93 LYS A CA 1
ATOM 717 C C . LYS A 1 93 ? 6.742 -2.628 -12.274 1.00 94.06 93 LYS A C 1
ATOM 719 O O . LYS A 1 93 ? 7.153 -3.337 -11.359 1.00 94.06 93 LYS A O 1
ATOM 724 N N . GLY A 1 94 ? 5.591 -2.832 -12.907 1.00 93.56 94 GLY A N 1
ATOM 725 C CA . GLY A 1 94 ? 4.826 -4.071 -12.776 1.00 93.56 94 GLY A CA 1
ATOM 726 C C . GLY A 1 94 ? 5.531 -5.252 -13.451 1.00 93.56 94 GLY A C 1
ATOM 727 O O . GLY A 1 94 ? 6.209 -5.077 -14.463 1.00 93.56 94 GLY A O 1
ATOM 728 N N . CYS A 1 95 ? 5.361 -6.450 -12.897 1.00 94.44 95 CYS A N 1
ATOM 729 C CA . CYS A 1 95 ? 5.836 -7.706 -13.483 1.00 94.44 95 CYS A CA 1
ATOM 730 C C . CYS A 1 95 ? 5.080 -8.098 -14.770 1.00 94.44 95 CYS A C 1
ATOM 732 O O . CYS A 1 95 ? 5.647 -8.760 -15.636 1.00 94.44 95 CYS A O 1
ATOM 734 N N . CYS A 1 96 ? 3.810 -7.714 -14.893 1.00 91.69 96 CYS A N 1
ATOM 735 C CA . CYS A 1 96 ? 2.942 -8.024 -16.021 1.00 91.69 96 CYS A CA 1
ATOM 736 C C . CYS A 1 96 ? 2.860 -6.865 -17.028 1.00 91.69 96 CYS A C 1
ATOM 738 O O . CYS A 1 96 ? 2.723 -5.695 -16.655 1.00 91.69 96 CYS A O 1
ATOM 740 N N . GLY A 1 97 ? 2.882 -7.202 -18.319 1.00 87.19 97 GLY A N 1
ATOM 741 C CA . GLY A 1 97 ? 2.801 -6.252 -19.424 1.00 87.19 97 GLY A CA 1
ATOM 742 C C . GLY A 1 97 ? 4.063 -5.399 -19.555 1.00 87.19 97 GLY A C 1
ATOM 743 O O . GLY A 1 97 ? 5.180 -5.873 -19.357 1.00 87.19 97 GLY A O 1
ATOM 744 N N . SER A 1 98 ? 3.891 -4.116 -19.890 1.00 83.06 98 SER A N 1
ATOM 745 C CA . SER A 1 98 ? 4.994 -3.140 -19.878 1.00 83.06 98 SER A CA 1
ATOM 746 C C . SER A 1 98 ? 5.437 -2.760 -18.459 1.00 83.06 98 SER A C 1
ATOM 748 O O . SER A 1 98 ? 6.523 -2.206 -18.263 1.00 83.06 98 SER A O 1
ATOM 750 N N . GLY A 1 99 ? 4.566 -3.003 -17.474 1.00 75.75 99 GLY A N 1
ATOM 751 C CA . GLY A 1 99 ? 4.726 -2.542 -16.104 1.00 75.75 99 GLY A CA 1
ATOM 752 C C . GLY A 1 99 ? 4.568 -1.027 -15.921 1.00 75.75 99 GLY A C 1
ATOM 753 O O . GLY A 1 99 ? 4.945 -0.528 -14.861 1.00 75.75 99 GLY A O 1
ATOM 754 N N . LEU A 1 100 ? 4.058 -0.290 -16.923 1.00 81.06 100 LEU A N 1
ATOM 755 C CA . LEU A 1 100 ? 4.011 1.179 -16.927 1.00 81.06 100 LEU A CA 1
ATOM 756 C C . LEU A 1 100 ? 2.606 1.777 -16.745 1.00 81.06 100 LEU A C 1
ATOM 758 O O . LEU A 1 100 ? 2.433 2.580 -15.835 1.00 81.06 100 LEU A O 1
ATOM 762 N N . LEU A 1 101 ? 1.622 1.442 -17.586 1.00 77.75 101 LEU A N 1
ATOM 763 C CA . LEU A 1 101 ? 0.280 2.070 -17.578 1.00 77.75 101 LEU A CA 1
ATOM 764 C C . LEU A 1 101 ? -0.871 1.109 -17.252 1.00 77.75 101 LEU A C 1
ATOM 766 O O . LEU A 1 101 ? -1.968 1.576 -16.953 1.00 77.75 101 LEU A O 1
ATOM 770 N N . GLU A 1 102 ? -0.624 -0.197 -17.348 1.00 67.50 102 GLU A N 1
ATOM 771 C CA . GLU A 1 102 ? -1.619 -1.269 -17.483 1.00 67.50 102 GLU A CA 1
ATOM 772 C C . GLU A 1 102 ? -2.642 -1.377 -16.322 1.00 67.50 102 GLU A C 1
ATOM 774 O O . GLU A 1 102 ? -2.571 -2.287 -15.498 1.00 67.50 102 GLU A O 1
ATOM 779 N N . SER A 1 103 ? -3.636 -0.481 -16.275 1.00 58.16 103 SER A N 1
ATOM 780 C CA . SER A 1 103 ? -4.790 -0.549 -15.366 1.00 58.16 103 SER A CA 1
ATOM 781 C C . SER A 1 103 ? -6.039 -1.035 -16.117 1.00 58.16 103 SER A C 1
ATOM 783 O O . SER A 1 103 ? -6.558 -0.355 -16.999 1.00 58.16 103 SER A O 1
ATOM 785 N N . GLY A 1 104 ? -6.512 -2.245 -15.798 1.00 60.97 104 GLY A N 1
ATOM 786 C CA . GLY A 1 104 ? -7.680 -2.876 -16.436 1.00 60.97 104 GLY A CA 1
ATOM 787 C C . GLY A 1 104 ? -7.321 -4.105 -17.290 1.00 60.97 104 GLY A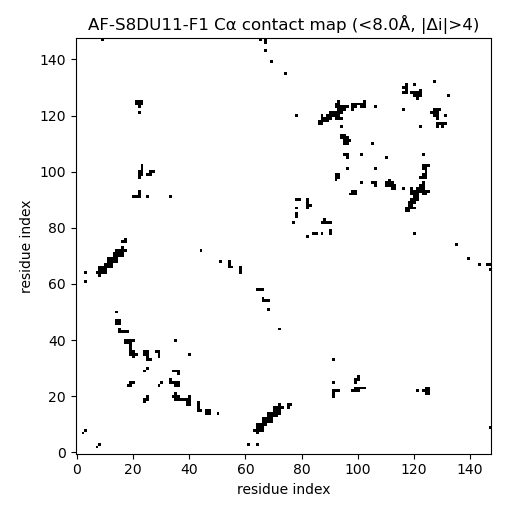 C 1
ATOM 788 O O . GLY A 1 104 ? -6.494 -4.898 -16.843 1.00 60.97 104 GLY A O 1
ATOM 789 N N . PRO A 1 105 ? -7.908 -4.313 -18.493 1.00 53.44 105 PRO A N 1
ATOM 790 C CA . PRO A 1 105 ? -7.749 -5.533 -19.308 1.00 53.44 105 PRO A CA 1
ATOM 791 C C . PRO A 1 105 ? -6.355 -5.667 -19.949 1.00 53.44 105 PRO A C 1
ATOM 793 O O . PRO A 1 105 ? -6.207 -6.237 -21.021 1.00 53.44 105 PRO A O 1
ATOM 796 N N . LEU A 1 106 ? -5.337 -5.080 -19.332 1.00 65.31 106 LEU A N 1
ATOM 797 C CA . LEU A 1 106 ? -4.019 -4.845 -19.897 1.00 65.31 106 LEU A CA 1
ATOM 798 C C . LEU A 1 106 ? -2.945 -5.781 -19.308 1.00 65.31 106 LEU A C 1
ATOM 800 O O . LEU A 1 106 ? -1.910 -6.023 -19.931 1.00 65.31 106 LEU A O 1
ATOM 804 N N . CYS A 1 107 ? -3.234 -6.406 -18.163 1.00 74.69 107 CYS A N 1
ATOM 805 C CA . CYS A 1 107 ? -2.594 -7.655 -17.763 1.00 74.69 107 CYS A CA 1
ATOM 806 C C . CYS A 1 107 ? -3.543 -8.819 -18.086 1.00 74.69 107 CYS A C 1
ATOM 808 O O . CYS A 1 107 ? -4.536 -9.031 -17.394 1.00 74.69 107 CYS A O 1
ATOM 810 N N . THR A 1 108 ? -3.265 -9.541 -19.170 1.00 77.94 108 THR A N 1
ATOM 811 C CA . THR A 1 108 ? -4.051 -10.693 -19.644 1.00 77.94 108 THR A CA 1
ATOM 812 C C . THR A 1 108 ? -3.156 -11.917 -19.783 1.00 77.94 108 THR A C 1
ATOM 814 O O . THR A 1 108 ? -1.939 -11.811 -19.658 1.00 77.94 108 THR A O 1
ATOM 817 N N . GLU A 1 109 ? -3.735 -13.070 -20.122 1.00 78.88 109 GLU A N 1
ATOM 818 C CA . GLU A 1 109 ? -2.974 -14.287 -20.446 1.00 78.88 109 GLU A CA 1
ATOM 819 C C . GLU A 1 109 ? -1.996 -14.103 -21.621 1.00 78.88 109 GLU A C 1
ATOM 821 O O . GLU A 1 109 ? -1.033 -14.854 -21.745 1.00 78.88 109 GLU A O 1
ATOM 826 N N . LEU A 1 110 ? -2.223 -13.100 -22.477 1.00 83.94 110 LEU A N 1
ATOM 827 C CA . LEU A 1 110 ? -1.347 -12.769 -23.603 1.00 83.94 110 LEU A CA 1
ATOM 828 C C . LEU A 1 110 ? -0.248 -11.766 -23.231 1.00 83.94 110 LEU A C 1
ATOM 830 O O . LEU A 1 110 ? 0.665 -11.532 -24.024 1.00 83.94 110 LEU A O 1
ATOM 834 N N . SER A 1 111 ? -0.340 -11.138 -22.057 1.00 86.38 111 SER A N 1
ATOM 835 C CA . SER A 1 111 ? 0.644 -10.154 -21.620 1.00 86.38 111 SER A CA 1
ATOM 836 C C . SER A 1 111 ? 1.942 -10.866 -21.224 1.00 86.38 111 SER A C 1
ATOM 838 O O . SER A 1 111 ? 1.897 -11.898 -20.553 1.00 86.38 111 SER A O 1
ATOM 840 N N . PRO A 1 112 ? 3.119 -10.327 -21.589 1.00 88.81 112 PRO A N 1
ATOM 841 C CA . PRO A 1 112 ? 4.371 -10.854 -21.070 1.00 88.81 112 PRO A CA 1
ATOM 842 C C . PRO A 1 112 ? 4.384 -10.718 -19.546 1.00 88.81 112 PRO A C 1
ATOM 844 O O . PRO A 1 112 ? 3.930 -9.713 -18.998 1.00 88.81 112 PRO A O 1
ATOM 847 N N . VAL A 1 113 ? 4.920 -11.726 -18.868 1.00 91.94 113 VAL A N 1
ATOM 848 C CA . VAL A 1 113 ? 5.087 -11.732 -17.414 1.00 91.94 113 VAL A CA 1
ATOM 849 C C . VAL A 1 113 ? 6.567 -11.915 -17.110 1.00 91.94 113 VAL A C 1
ATOM 851 O O . VAL A 1 113 ? 7.262 -12.683 -17.779 1.00 91.94 113 VAL A O 1
ATOM 854 N N . CYS A 1 114 ? 7.066 -11.183 -16.119 1.00 93.44 114 CYS A N 1
ATOM 855 C CA . CYS A 1 114 ? 8.436 -11.312 -15.655 1.00 93.44 114 CYS A CA 1
ATOM 856 C C . CYS A 1 114 ? 8.741 -12.751 -15.187 1.00 93.44 114 CYS A C 1
ATOM 858 O O . CYS A 1 114 ? 7.863 -13.478 -14.725 1.00 93.44 114 CYS A O 1
ATOM 860 N N . SER A 1 115 ? 10.006 -13.169 -15.277 1.00 95.56 115 SER A N 1
ATOM 861 C CA . SER A 1 115 ? 10.414 -14.542 -14.943 1.00 95.56 115 SER A CA 1
ATOM 862 C C . SER A 1 115 ? 10.319 -14.876 -13.453 1.00 95.56 115 SER A C 1
ATOM 864 O O . SER A 1 115 ? 10.164 -16.044 -13.103 1.00 95.56 115 SER A O 1
ATOM 866 N N . ASN A 1 116 ? 10.424 -13.872 -12.576 1.00 96.44 116 ASN A N 1
ATOM 867 C CA . ASN A 1 116 ? 10.333 -14.053 -11.132 1.00 96.44 116 ASN A CA 1
ATOM 868 C C . ASN A 1 116 ? 9.498 -12.939 -10.469 1.00 96.44 116 ASN A C 1
ATOM 870 O O . ASN A 1 116 ? 10.053 -11.913 -10.063 1.00 96.44 116 ASN A O 1
ATOM 874 N N . PRO A 1 117 ? 8.176 -13.143 -10.313 1.00 95.38 117 PRO A N 1
ATOM 875 C CA . PRO A 1 117 ? 7.294 -12.183 -9.654 1.00 95.38 117 PRO A CA 1
ATOM 876 C C . PRO A 1 117 ? 7.638 -11.922 -8.183 1.00 95.38 117 PRO A C 1
ATOM 878 O O . PRO A 1 117 ? 7.295 -10.866 -7.664 1.00 95.38 117 PRO A O 1
ATOM 881 N N . GLU A 1 118 ? 8.325 -12.837 -7.490 1.00 96.69 118 GLU A N 1
ATOM 882 C CA . GLU A 1 118 ? 8.632 -12.665 -6.063 1.00 96.69 118 GLU A CA 1
ATOM 883 C C . GLU A 1 118 ? 9.623 -11.526 -5.802 1.00 96.69 118 GLU A C 1
ATOM 885 O O . GLU A 1 118 ? 9.608 -10.940 -4.720 1.00 96.69 118 GLU A O 1
ATOM 890 N N . GLN A 1 119 ? 10.441 -11.186 -6.802 1.00 97.19 119 GLN A N 1
ATOM 891 C CA . GLN A 1 119 ? 11.420 -10.099 -6.741 1.00 97.19 119 GLN A CA 1
ATOM 892 C C . GLN A 1 119 ? 10.843 -8.739 -7.173 1.00 97.19 119 GLN A C 1
ATOM 894 O O . GLN A 1 119 ? 11.541 -7.724 -7.103 1.00 97.19 119 GLN A O 1
ATOM 899 N N . TYR A 1 120 ? 9.585 -8.696 -7.616 1.00 97.50 120 TYR A N 1
ATOM 900 C CA . TYR A 1 120 ? 8.899 -7.473 -8.026 1.00 97.50 120 TYR A CA 1
ATOM 901 C C . TYR A 1 120 ? 7.982 -6.990 -6.912 1.00 97.50 120 TYR A C 1
ATOM 903 O O . TYR A 1 120 ? 7.273 -7.775 -6.281 1.00 97.50 120 TYR A O 1
ATOM 911 N N . MET A 1 121 ? 7.956 -5.678 -6.688 1.00 97.44 121 MET A N 1
ATOM 912 C CA . MET A 1 121 ? 7.016 -5.093 -5.738 1.00 97.44 121 MET A CA 1
ATOM 913 C C . MET A 1 121 ? 5.584 -5.107 -6.276 1.00 97.44 121 MET A C 1
ATOM 915 O O . MET A 1 121 ? 4.650 -5.387 -5.528 1.00 97.44 121 MET A O 1
ATOM 919 N N . PHE A 1 122 ? 5.421 -4.802 -7.565 1.00 96.00 122 PHE A N 1
ATOM 920 C CA . PHE A 1 122 ? 4.129 -4.663 -8.229 1.00 96.00 122 PHE A CA 1
ATOM 921 C C . PHE A 1 122 ? 3.909 -5.770 -9.257 1.00 96.00 122 PHE A C 1
ATOM 923 O O . PHE A 1 122 ? 4.806 -6.111 -10.029 1.00 96.00 122 PHE A O 1
ATOM 930 N N . PHE A 1 123 ? 2.705 -6.339 -9.267 1.00 94.56 123 PHE A N 1
ATOM 931 C CA . PHE A 1 123 ? 2.294 -7.286 -10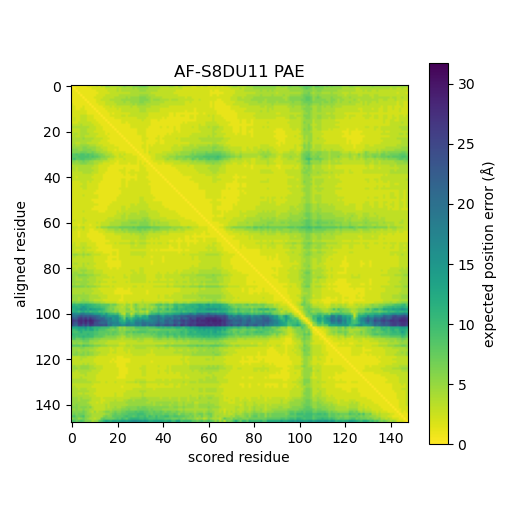.291 1.00 94.56 123 PHE A CA 1
ATOM 932 C C . PHE A 1 123 ? 1.909 -6.557 -11.578 1.00 94.56 123 PHE A C 1
ATOM 934 O O . PHE A 1 123 ? 2.414 -6.907 -12.636 1.00 94.56 123 PHE A O 1
ATOM 941 N N . ASP A 1 124 ? 1.100 -5.502 -11.487 1.00 91.94 124 ASP A N 1
ATOM 942 C CA . ASP A 1 124 ? 0.725 -4.634 -12.610 1.00 91.94 124 ASP A CA 1
ATOM 943 C C . ASP A 1 124 ? 1.101 -3.167 -12.320 1.00 91.94 124 ASP A C 1
ATOM 945 O O . ASP A 1 124 ? 1.986 -2.899 -11.507 1.00 91.94 124 ASP A O 1
ATOM 949 N N . SER A 1 125 ? 0.488 -2.190 -12.996 1.00 91.75 125 SER A N 1
ATOM 950 C CA . SER A 1 1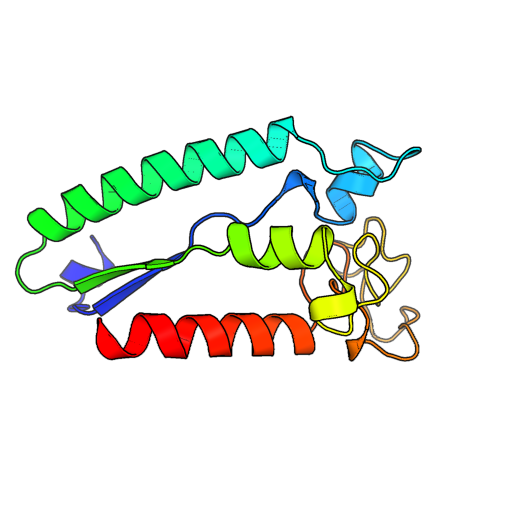25 ? 0.834 -0.780 -12.791 1.00 91.75 125 SER A CA 1
ATOM 951 C C . SER A 1 125 ? 0.302 -0.158 -11.487 1.00 91.75 125 SER A C 1
ATOM 953 O O . SER A 1 125 ? 0.534 1.032 -11.250 1.00 91.75 125 SER A O 1
ATOM 955 N N . VAL A 1 126 ? -0.436 -0.918 -10.671 1.00 91.50 126 VAL A N 1
ATOM 956 C CA . VAL A 1 126 ? -1.136 -0.460 -9.458 1.00 91.50 126 VAL A CA 1
ATOM 957 C C . VAL A 1 126 ? -0.966 -1.440 -8.291 1.00 91.50 126 VAL A C 1
ATOM 959 O O . VAL A 1 126 ? -0.664 -1.021 -7.172 1.00 91.50 126 VAL A O 1
ATOM 962 N N . HIS A 1 127 ? -1.174 -2.733 -8.527 1.00 93.56 127 HIS A N 1
ATOM 963 C CA . HIS A 1 127 ? -1.320 -3.749 -7.493 1.00 93.56 127 HIS A CA 1
ATOM 964 C C . HIS A 1 127 ? 0.017 -4.412 -7.138 1.00 93.56 127 HIS A C 1
ATOM 966 O O . HIS A 1 127 ? 0.782 -4.772 -8.036 1.00 93.56 127 HIS A O 1
ATOM 972 N N . PRO A 1 128 ? 0.307 -4.622 -5.842 1.00 95.88 128 PRO A N 1
ATOM 973 C CA . PRO A 1 128 ? 1.448 -5.408 -5.392 1.00 95.88 128 PRO A CA 1
ATOM 974 C C . PRO A 1 128 ? 1.437 -6.865 -5.872 1.00 95.88 128 PRO A C 1
ATOM 976 O O . PRO A 1 128 ? 0.394 -7.427 -6.201 1.00 95.88 128 PRO A O 1
ATOM 979 N N . THR A 1 129 ? 2.602 -7.507 -5.859 1.00 96.62 129 THR A N 1
ATOM 980 C CA . THR A 1 129 ? 2.716 -8.956 -6.072 1.00 96.62 129 THR A CA 1
ATOM 981 C C . THR A 1 129 ? 2.206 -9.750 -4.870 1.00 96.62 129 THR A C 1
ATOM 983 O O . THR A 1 129 ? 2.071 -9.238 -3.754 1.00 96.62 129 THR A O 1
ATOM 986 N N . GLN A 1 130 ? 1.948 -11.044 -5.080 1.00 96.38 130 GLN A N 1
ATOM 987 C CA . GLN A 1 130 ? 1.552 -11.960 -4.010 1.00 96.38 130 GLN A CA 1
ATOM 988 C C . GLN A 1 130 ? 2.565 -11.976 -2.853 1.00 96.38 130 GLN A C 1
ATOM 990 O O . GLN A 1 130 ? 2.150 -12.000 -1.694 1.00 96.38 130 GLN A O 1
ATOM 995 N N . SER A 1 131 ? 3.874 -11.943 -3.140 1.00 95.31 131 SER A N 1
ATOM 996 C CA . SER A 1 131 ? 4.921 -11.950 -2.107 1.00 95.31 131 SER A CA 1
ATOM 997 C C . SER A 1 131 ? 4.832 -10.708 -1.215 1.00 95.31 131 SER A C 1
ATOM 999 O O . SER A 1 131 ? 4.877 -10.817 0.014 1.00 95.31 131 SER A O 1
ATOM 1001 N N . VAL A 1 132 ? 4.602 -9.535 -1.812 1.00 96.88 132 VAL A N 1
ATOM 1002 C CA . VAL A 1 132 ? 4.397 -8.285 -1.072 1.00 96.88 132 VAL A CA 1
ATOM 1003 C C . VAL A 1 132 ? 3.111 -8.329 -0.252 1.00 96.88 132 VAL A C 1
ATOM 1005 O O . VAL A 1 132 ? 3.144 -8.004 0.938 1.00 96.88 132 VAL A O 1
ATOM 1008 N N . TYR A 1 133 ? 1.993 -8.778 -0.833 1.00 97.00 133 TYR A N 1
ATOM 1009 C CA . TYR A 1 133 ? 0.739 -8.938 -0.091 1.00 97.00 133 TYR A CA 1
ATOM 1010 C C . TYR A 1 133 ? 0.893 -9.882 1.103 1.00 97.00 133 TYR A C 1
ATOM 1012 O O . TYR A 1 133 ? 0.443 -9.545 2.198 1.00 97.00 133 TYR A O 1
ATOM 1020 N N . ALA A 1 134 ? 1.565 -11.024 0.932 1.00 95.38 134 ALA A N 1
ATOM 1021 C CA . ALA A 1 134 ? 1.802 -11.983 2.007 1.00 95.38 134 ALA A CA 1
ATOM 1022 C C . ALA A 1 134 ? 2.629 -11.370 3.148 1.00 95.38 134 ALA A C 1
ATOM 1024 O O . ALA A 1 134 ? 2.297 -11.549 4.323 1.00 95.38 134 ALA A O 1
ATOM 1025 N N . LEU A 1 135 ? 3.669 -10.597 2.819 1.00 93.38 135 LEU A N 1
ATOM 1026 C CA . LEU A 1 135 ? 4.510 -9.935 3.814 1.00 93.38 135 LEU A CA 1
ATOM 1027 C C . LEU A 1 135 ? 3.735 -8.869 4.591 1.00 93.38 135 LEU A C 1
ATOM 1029 O O . LEU A 1 135 ? 3.769 -8.851 5.826 1.00 93.38 135 LEU A O 1
ATOM 1033 N N . VAL A 1 136 ? 3.011 -8.000 3.880 1.00 93.25 136 VAL A N 1
ATOM 1034 C CA . VAL A 1 136 ? 2.175 -6.965 4.500 1.00 93.25 136 VAL A CA 1
ATOM 1035 C C . VAL A 1 136 ? 1.113 -7.619 5.379 1.00 93.25 136 VAL A C 1
ATOM 1037 O O . VAL A 1 136 ? 1.027 -7.288 6.559 1.00 93.25 136 VAL A O 1
ATOM 1040 N N . ALA A 1 137 ? 0.367 -8.597 4.861 1.00 93.25 137 ALA A N 1
ATOM 1041 C CA . ALA A 1 137 ? -0.669 -9.305 5.607 1.00 93.25 137 ALA A CA 1
ATOM 1042 C C . ALA A 1 137 ? -0.113 -9.937 6.887 1.00 93.25 137 ALA A C 1
ATOM 1044 O O . ALA A 1 137 ? -0.656 -9.698 7.963 1.00 93.25 137 ALA A O 1
ATOM 1045 N N . ARG A 1 138 ? 1.013 -10.657 6.807 1.00 92.62 138 ARG A N 1
ATOM 1046 C CA . ARG A 1 138 ? 1.670 -11.238 7.983 1.00 92.62 138 ARG A CA 1
ATOM 1047 C C . ARG A 1 138 ? 1.989 -10.173 9.033 1.00 92.62 138 ARG A C 1
ATOM 1049 O O . ARG A 1 138 ? 1.645 -10.336 10.203 1.00 92.62 138 ARG A O 1
ATOM 1056 N N . ARG A 1 139 ? 2.600 -9.060 8.618 1.00 89.56 139 ARG A N 1
ATOM 1057 C CA . ARG A 1 139 ? 2.981 -7.971 9.528 1.00 89.56 139 ARG A CA 1
ATOM 1058 C C . ARG A 1 139 ? 1.771 -7.306 10.178 1.00 89.56 139 ARG A C 1
ATOM 1060 O O . ARG A 1 139 ? 1.846 -6.884 11.333 1.00 89.56 139 ARG A O 1
ATOM 1067 N N . LEU A 1 140 ? 0.675 -7.185 9.436 1.00 90.44 140 LEU A N 1
ATOM 1068 C CA . LEU A 1 140 ? -0.576 -6.636 9.937 1.00 90.44 140 LEU A CA 1
ATOM 1069 C C . LEU A 1 140 ? -1.243 -7.586 10.926 1.00 90.44 140 LEU A C 1
ATOM 1071 O O . LEU A 1 140 ? -1.608 -7.152 12.012 1.00 90.44 140 LEU A O 1
ATOM 1075 N N . VAL A 1 141 ? -1.336 -8.873 10.603 1.00 90.94 141 VAL A N 1
ATOM 1076 C CA . VAL A 1 141 ? -1.900 -9.903 11.484 1.00 90.94 141 VAL A CA 1
ATOM 1077 C C . VAL A 1 141 ? -1.159 -9.939 12.823 1.00 90.94 141 VAL A C 1
ATOM 1079 O O . VAL A 1 141 ? -1.799 -9.835 13.867 1.00 90.94 141 VAL A O 1
ATOM 1082 N N . GLU A 1 142 ? 0.179 -9.967 12.809 1.00 90.81 142 GLU A N 1
ATOM 1083 C CA . GLU A 1 142 ? 1.014 -9.934 14.024 1.00 90.81 142 GLU A CA 1
ATOM 1084 C C . GLU A 1 142 ? 0.740 -8.697 14.905 1.00 90.81 142 GLU A C 1
ATOM 1086 O O . GLU A 1 142 ? 0.778 -8.781 16.131 1.00 90.81 142 GLU A O 1
ATOM 1091 N N . ARG A 1 143 ? 0.447 -7.539 14.296 1.00 89.19 143 ARG A N 1
ATOM 1092 C CA . ARG A 1 143 ? 0.197 -6.274 15.013 1.00 89.19 143 ARG A CA 1
ATOM 1093 C C . ARG A 1 143 ? -1.251 -6.085 15.461 1.00 89.19 143 ARG A C 1
ATOM 1095 O O . ARG A 1 143 ? -1.488 -5.391 16.450 1.00 89.19 143 ARG A O 1
ATOM 1102 N N . LEU A 1 144 ? -2.209 -6.605 14.700 1.00 89.25 144 LEU A N 1
ATOM 1103 C CA . LEU A 1 144 ? -3.634 -6.327 14.880 1.00 89.25 144 LEU A CA 1
ATOM 1104 C C . LEU A 1 144 ? -4.330 -7.389 15.720 1.00 89.25 144 LEU A C 1
ATOM 1106 O O . LEU A 1 144 ? -5.178 -7.019 16.525 1.00 89.25 144 LEU A O 1
ATOM 1110 N N . LEU A 1 145 ? -3.967 -8.671 15.585 1.00 86.69 145 LEU A N 1
ATOM 1111 C CA . LEU A 1 145 ? -4.614 -9.749 16.342 1.00 86.69 145 LEU A CA 1
ATOM 1112 C C . LEU A 1 145 ? -4.624 -9.513 17.860 1.00 86.69 145 LEU A C 1
ATOM 1114 O O . LEU A 1 145 ? -5.680 -9.696 18.454 1.00 86.69 145 LEU A O 1
ATOM 1118 N N . PRO A 1 146 ? -3.540 -9.038 18.507 1.00 90.25 146 PRO A N 1
ATOM 1119 C CA . PRO A 1 146 ? -3.562 -8.782 19.951 1.00 90.25 146 PRO A CA 1
ATOM 1120 C C . PRO A 1 146 ? -4.487 -7.631 20.380 1.00 90.25 146 PRO A C 1
ATOM 1122 O O . PRO A 1 146 ? -4.691 -7.418 21.571 1.00 90.25 146 PRO A O 1
ATOM 1125 N N . ARG A 1 147 ? -4.984 -6.838 19.424 1.00 85.75 147 ARG A N 1
ATOM 1126 C CA . ARG A 1 147 ? -5.783 -5.625 19.649 1.00 85.75 147 ARG A CA 1
ATOM 1127 C C . ARG A 1 147 ? -7.254 -5.797 19.255 1.00 85.75 147 ARG A C 1
ATOM 1129 O O . ARG A 1 147 ? -8.022 -4.860 19.464 1.00 85.75 147 ARG A O 1
ATOM 1136 N N . LEU A 1 148 ? -7.610 -6.930 18.642 1.00 81.12 148 LEU A N 1
ATOM 1137 C CA . LEU A 1 148 ? -8.958 -7.262 18.172 1.00 81.12 148 LEU A CA 1
ATOM 1138 C C . LEU A 1 148 ? -9.701 -8.123 19.183 1.00 81.12 148 LEU A C 1
ATOM 1140 O O . LEU A 1 148 ? -10.847 -7.761 19.516 1.00 81.12 148 LEU A O 1
#

Solvent-accessible surface area (backbone atoms only — not comparable to full-atom values): 7965 Å² total; per-residue (Å²): 106,67,58,46,76,74,65,52,39,78,46,78,47,70,50,49,43,53,55,14,50,25,16,31,41,15,42,76,76,21,68,83,79,59,45,62,38,61,68,49,30,49,51,27,53,54,49,35,57,50,48,52,54,48,50,54,54,48,42,73,68,41,78,88,45,44,67,42,80,36,83,50,28,63,64,58,52,47,43,63,77,42,27,67,84,72,59,31,81,39,61,59,40,14,32,29,40,91,6,34,70,43,77,66,93,46,60,46,96,86,34,56,64,54,94,59,54,66,30,22,42,19,33,31,12,74,47,60,13,70,56,46,49,52,52,53,49,51,59,46,47,73,66,43,61,88,74,109

Radius of gyration: 17.42 Å; Cα contacts (8 Å, |Δi|>4): 228; chains: 1; bounding box: 43×30×46 Å

Sequence (148 aa):
QELYDAGCRKMVVAGLPPLGCMPIQLTVMSPVLRECVETQNSDAVGYNAKLQRLLTQTQNQLRGSTILYVDIFTIPIDMIKSPHKYGLVETKKGCCGSGLLESGPLCTELSPVCSNPEQYMFFDSVHPTQSVYALVARRLVERLLPRL

Secondary structure (DSSP, 8-state):
-HHHHTT--EEEEE----GGGSHHHHHHH-TTT----HHHHHHHHHHHHHHHHHHHHHHHHSTT-EEEEE--SHHHHHHHHSGGGGT-SEEEEESBTTSSS--STTS-TTS-B-S-GGGEEESSSSSBPHHHHHHHHHHHHHHHGGG-

Organism: NCBI:txid192259

Foldseek 3Di:
DVCVVVPAAEEEAEADAQQQQQLQNLCPPVVDPLDGPVVSSVVSVVRLVVVVVVQVVVCVVRPNHQYHYDYNHPVLVCCVVPVVVLLADERNAAQWARRHNDDDPRRDPPTHGHPDLLNYQHNHRGHGGPNNVVVSVVVCCVVCVVRD

pLDDT: mean 93.2, std 7.7, range [53.44, 98.69]

Nearest PDB structures (foldseek):
  8a26-assembly1_A  TM=8.069E-01  e=5.031E-07  Legionella pneumophila str. Corby
  6jl2-assembly3_C  TM=8.174E-01  e=1.123E-06  Vibrio vulnificus
  8a25-assembly1_A  TM=7.633E-01  e=5.751E-07  Legionella pneumophila str. Corby
  8hwp-assembly1_A  TM=7.542E-01  e=6.843E-06  Photobacterium sp. J15
  5xtu-assembly1_A  TM=6.901E-01  e=6.230E-05  Photobacterium sp. J15(2011)

InterPro domains:
  IPR001087 GDSL lipase/esterase [PF00657] (7-140)
  IPR036514 SGNH hydrolase superfamily [G3DSA:3.40.50.1110] (1-145)
  IPR050592 GDSL lipolytic enzyme [PTHR45642] (2-140)

Mean predicted aligned error: 3.86 Å